Protein AF-A0A932HQA7-F1 (afdb_monomer)

pLDDT: mean 70.27, std 16.36, range [33.59, 87.75]

Radius of gyration: 13.91 Å; Cα contacts (8 Å, |Δi|>4): 171; chains: 1; bounding box: 27×35×40 Å

Nearest PDB structures (foldseek):
  2fyx-assembly1_B  TM=6.499E-01  e=7.008E-02  Deinococcus radiodurans R1 = ATCC 13939 = DSM 20539
  2f5g-assembly1_B  TM=5.367E-01  e=2.403E-02  Saccharolobus solfataricus
  2xqc-assembly1_A  TM=5.170E-01  e=3.292E-02  Deinococcus radiodurans
  2ec2-assembly1_C  TM=5.427E-01  e=3.976E-02  Sulfurisphaera tokodaii
  2xo6-assembly1_D  TM=5.017E-01  e=3.976E-02  Deinococcus radiodurans

Structure (mmCIF, N/CA/C/O backbone):
data_AF-A0A932HQA7-F1
#
_entry.id   AF-A0A932HQA7-F1
#
loop_
_atom_site.group_PDB
_atom_site.id
_atom_site.type_symbol
_atom_site.label_atom_id
_atom_site.label_alt_id
_atom_site.label_comp_id
_atom_site.label_asym_id
_atom_site.label_entity_id
_atom_site.label_seq_id
_atom_site.pdbx_PDB_ins_code
_atom_site.Cartn_x
_atom_site.Cartn_y
_atom_site.Cartn_z
_atom_site.occupancy
_atom_site.B_iso_or_equiv
_atom_site.auth_seq_id
_atom_site.auth_comp_id
_atom_site.auth_asym_id
_atom_site.auth_atom_id
_atom_site.pdbx_PDB_model_num
ATOM 1 N N . MET A 1 1 ? 0.748 -0.160 -14.241 1.00 76.44 1 MET A N 1
ATOM 2 C CA . MET A 1 1 ? -0.007 0.324 -13.070 1.00 76.44 1 MET A CA 1
ATOM 3 C C . MET A 1 1 ? -0.671 -0.844 -12.360 1.00 76.44 1 MET A C 1
ATOM 5 O O . MET A 1 1 ? -1.229 -1.705 -13.035 1.00 76.44 1 MET A O 1
ATOM 9 N N . LYS A 1 2 ? -0.599 -0.888 -11.026 1.00 84.00 2 LYS A N 1
ATOM 10 C CA . LYS A 1 2 ? -1.272 -1.879 -10.171 1.00 84.00 2 LYS A CA 1
ATOM 11 C C . LYS A 1 2 ? -1.909 -1.191 -8.967 1.00 84.00 2 LYS A C 1
ATOM 13 O O . LYS A 1 2 ? -1.353 -0.228 -8.437 1.00 84.00 2 LYS A O 1
ATOM 18 N N . THR A 1 3 ? -3.049 -1.708 -8.519 1.00 85.25 3 THR A N 1
ATOM 19 C CA . THR A 1 3 ? -3.717 -1.250 -7.296 1.00 85.25 3 THR A CA 1
ATOM 20 C C . THR A 1 3 ? -3.541 -2.294 -6.201 1.00 85.25 3 THR A C 1
ATOM 22 O O . THR A 1 3 ? -3.846 -3.467 -6.389 1.00 85.25 3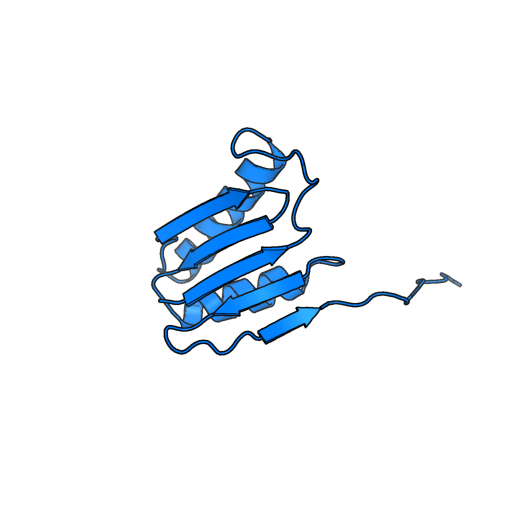 THR A O 1
ATOM 25 N N . ILE A 1 4 ? -3.062 -1.867 -5.039 1.00 84.12 4 ILE A N 1
ATOM 26 C CA . ILE A 1 4 ? -2.805 -2.708 -3.872 1.00 84.12 4 ILE A CA 1
ATOM 27 C C . ILE A 1 4 ? -3.733 -2.2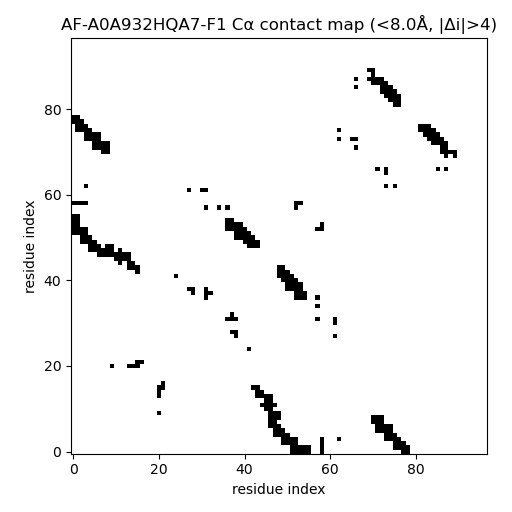47 -2.753 1.00 84.12 4 ILE A C 1
ATOM 29 O O . ILE A 1 4 ? -3.760 -1.072 -2.396 1.00 84.12 4 ILE A O 1
ATOM 33 N N . ARG A 1 5 ? -4.494 -3.166 -2.171 1.00 82.94 5 ARG A N 1
ATOM 34 C CA . ARG A 1 5 ? -5.336 -2.930 -1.000 1.00 82.94 5 ARG A CA 1
ATOM 35 C C . ARG A 1 5 ? -4.765 -3.713 0.170 1.00 82.94 5 ARG A C 1
ATOM 37 O O . ARG A 1 5 ? -4.563 -4.912 0.063 1.00 82.94 5 ARG A O 1
ATOM 44 N N . VAL A 1 6 ? -4.525 -3.047 1.286 1.00 78.88 6 VAL A N 1
ATOM 45 C CA . VAL A 1 6 ? -4.042 -3.649 2.527 1.00 78.88 6 VAL A CA 1
ATOM 46 C C . VAL A 1 6 ? -5.141 -3.488 3.564 1.00 78.88 6 VAL A C 1
ATOM 48 O O . VAL A 1 6 ? -5.350 -2.401 4.106 1.00 78.88 6 VAL A O 1
ATOM 51 N N . ALA A 1 7 ? -5.903 -4.549 3.791 1.00 75.81 7 ALA A N 1
ATOM 52 C CA . ALA A 1 7 ? -6.890 -4.606 4.855 1.00 75.81 7 ALA A CA 1
ATOM 53 C C . ALA A 1 7 ? -6.213 -4.934 6.192 1.00 75.81 7 ALA A C 1
ATOM 55 O O . ALA A 1 7 ? -5.150 -5.554 6.237 1.00 75.81 7 ALA A O 1
ATOM 56 N N . ASN A 1 8 ? -6.823 -4.463 7.283 1.00 69.56 8 ASN A N 1
ATOM 57 C CA . ASN A 1 8 ? -6.284 -4.557 8.644 1.00 69.56 8 ASN A CA 1
ATOM 58 C C . ASN A 1 8 ? -4.907 -3.888 8.836 1.00 69.56 8 ASN A C 1
ATOM 60 O O . ASN A 1 8 ? -4.253 -4.107 9.849 1.00 69.56 8 ASN A O 1
ATOM 64 N N . ALA A 1 9 ? -4.487 -3.017 7.911 1.00 67.25 9 ALA A N 1
ATOM 65 C CA . ALA A 1 9 ? -3.245 -2.249 8.033 1.00 67.25 9 ALA A CA 1
ATOM 66 C C . ALA A 1 9 ? -3.272 -1.280 9.226 1.00 67.25 9 ALA A C 1
ATOM 68 O O . ALA A 1 9 ? -2.242 -0.989 9.830 1.00 67.25 9 ALA A O 1
ATOM 69 N N . PHE A 1 10 ? -4.460 -0.769 9.560 1.00 70.12 10 PHE A N 1
ATOM 70 C CA . PHE A 1 10 ? -4.671 0.154 10.669 1.00 70.12 10 PHE A CA 1
ATOM 71 C C . PHE A 1 10 ? -5.965 -0.158 11.419 1.00 70.12 10 PHE A C 1
ATOM 73 O O . PHE A 1 10 ? -6.862 -0.831 10.908 1.00 70.12 10 PHE A O 1
ATOM 80 N N . LYS A 1 11 ? -6.099 0.400 12.631 1.00 69.81 11 LYS A N 1
ATOM 81 C CA . LYS A 1 11 ? -7.374 0.393 13.363 1.00 69.81 11 LYS A CA 1
ATOM 82 C C . LYS A 1 11 ? -8.479 1.001 12.489 1.00 69.81 11 LYS A C 1
ATOM 84 O O . LYS A 1 11 ? -8.237 1.941 11.738 1.00 69.81 11 LYS A O 1
ATOM 89 N N . LYS A 1 12 ? -9.711 0.501 12.628 1.00 63.59 12 LYS A N 1
ATOM 90 C CA . LYS A 1 12 ? -10.875 0.879 11.797 1.00 63.59 12 LYS A CA 1
ATOM 91 C C . LYS A 1 12 ? -11.170 2.391 11.763 1.00 63.59 12 LYS A C 1
ATOM 93 O O . LYS A 1 12 ? -11.778 2.871 10.814 1.00 63.59 12 LYS A O 1
ATOM 98 N N . ASN A 1 13 ? -10.741 3.129 12.787 1.00 64.94 13 ASN A N 1
ATOM 99 C CA . ASN A 1 13 ? -10.895 4.578 12.934 1.00 64.94 13 ASN A CA 1
ATOM 100 C C . ASN A 1 13 ? -9.670 5.399 12.486 1.00 64.94 13 ASN A C 1
ATOM 102 O O . ASN A 1 13 ? -9.676 6.614 12.663 1.00 64.94 13 ASN A O 1
ATOM 106 N N . ALA A 1 14 ? -8.632 4.766 11.937 1.00 61.88 14 ALA A N 1
ATOM 107 C CA . ALA A 1 14 ? -7.468 5.474 11.431 1.00 61.88 14 ALA A CA 1
ATOM 108 C C . ALA A 1 14 ? -7.816 6.281 10.173 1.00 61.88 14 ALA A C 1
ATOM 110 O O . ALA A 1 14 ? -8.517 5.825 9.269 1.00 61.88 14 ALA A O 1
ATOM 111 N N . THR A 1 15 ? -7.286 7.492 10.118 1.00 69.88 15 THR A N 1
ATOM 112 C CA . THR A 1 15 ? -7.488 8.497 9.081 1.00 69.88 15 THR A CA 1
ATOM 113 C C . THR A 1 15 ? -6.144 8.946 8.511 1.00 69.88 15 THR A C 1
ATOM 115 O O . THR A 1 15 ? -5.089 8.737 9.104 1.00 69.88 15 THR A O 1
ATOM 118 N N . GLY A 1 16 ? -6.164 9.676 7.390 1.00 63.91 16 GLY A N 1
ATOM 119 C CA . GLY A 1 16 ? -4.967 10.312 6.811 1.00 63.91 16 GLY A CA 1
ATOM 120 C C . GLY A 1 16 ? -4.202 11.258 7.756 1.00 63.91 16 GLY A C 1
ATOM 121 O O . GLY A 1 16 ? -3.089 11.686 7.445 1.00 63.91 16 GLY A O 1
ATOM 122 N N . ARG A 1 17 ? -4.793 11.626 8.900 1.00 70.94 17 ARG A N 1
ATOM 123 C CA . ARG A 1 17 ? -4.173 12.496 9.905 1.00 70.94 17 ARG A CA 1
ATOM 124 C C . ARG A 1 17 ? -3.416 11.725 10.983 1.00 70.94 17 ARG A C 1
ATOM 126 O O . ARG A 1 17 ? -2.631 12.352 11.688 1.00 70.94 17 ARG A O 1
ATOM 133 N N . ASP A 1 18 ? -3.601 10.411 11.082 1.00 74.62 18 ASP A N 1
ATOM 134 C CA . ASP A 1 18 ? -2.919 9.602 12.083 1.00 74.62 18 ASP A CA 1
ATOM 135 C C . ASP A 1 18 ? -1.398 9.584 11.846 1.00 74.62 18 ASP A C 1
ATOM 137 O O . ASP A 1 18 ? -0.946 9.388 10.712 1.00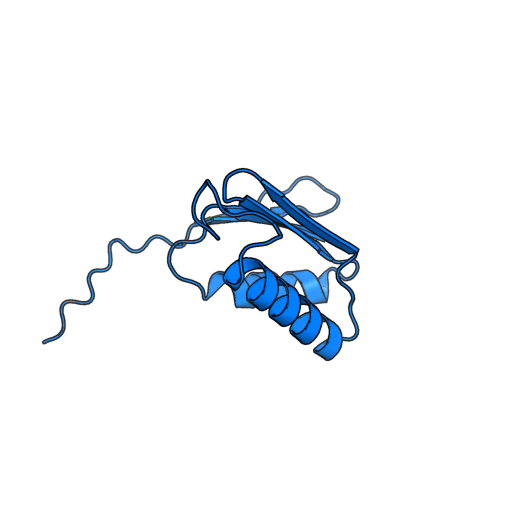 74.62 18 ASP A O 1
ATOM 141 N N . PRO A 1 19 ? -0.573 9.762 12.894 1.00 73.50 19 PRO A N 1
ATOM 142 C CA . PRO A 1 19 ? 0.883 9.785 12.754 1.00 73.50 19 PRO A CA 1
ATOM 143 C C . PRO A 1 19 ? 1.434 8.511 12.105 1.00 73.50 19 PRO A C 1
ATOM 145 O O . PRO A 1 19 ? 2.284 8.584 11.222 1.00 73.50 19 PRO A O 1
ATOM 148 N N . LEU A 1 20 ? 0.891 7.349 12.482 1.00 74.81 20 LEU A N 1
ATOM 149 C CA . LEU A 1 20 ? 1.281 6.050 11.925 1.00 74.81 20 LEU A CA 1
ATOM 150 C C . LEU A 1 20 ? 0.955 5.942 10.433 1.00 74.81 20 LEU A C 1
ATOM 152 O O . LEU A 1 20 ? 1.761 5.431 9.660 1.00 74.81 20 LEU A O 1
ATOM 156 N N . VAL A 1 21 ? -0.190 6.484 10.015 1.00 75.75 21 VAL A N 1
ATOM 157 C CA . VAL A 1 21 ? -0.596 6.538 8.607 1.00 75.75 21 VAL A CA 1
ATOM 158 C C . VAL A 1 21 ? 0.366 7.399 7.791 1.00 75.75 21 VAL A C 1
ATOM 160 O O . VAL A 1 21 ? 0.748 7.020 6.685 1.00 75.75 21 VAL A O 1
ATOM 163 N N . ARG A 1 22 ? 0.792 8.545 8.334 1.00 79.44 22 ARG A N 1
ATOM 164 C CA . ARG A 1 22 ? 1.757 9.431 7.666 1.00 79.44 22 ARG A CA 1
ATOM 165 C C . ARG A 1 22 ? 3.127 8.779 7.519 1.00 79.44 22 ARG A C 1
ATOM 167 O O . ARG A 1 22 ? 3.718 8.872 6.448 1.00 79.44 22 ARG A O 1
ATOM 174 N N . VAL A 1 23 ? 3.610 8.117 8.572 1.00 80.19 23 VAL A N 1
ATOM 175 C CA . VAL A 1 23 ? 4.883 7.379 8.544 1.00 80.19 23 VAL A CA 1
ATOM 176 C C . VAL A 1 23 ? 4.822 6.253 7.515 1.00 80.19 23 VAL A C 1
ATOM 178 O O . VAL A 1 23 ? 5.728 6.129 6.699 1.00 80.19 23 VAL A O 1
ATOM 181 N N . PHE A 1 24 ? 3.728 5.493 7.490 1.00 81.12 24 PHE A N 1
ATOM 182 C CA . PHE A 1 24 ? 3.518 4.437 6.506 1.00 81.12 24 PHE A CA 1
ATOM 183 C C . PHE A 1 24 ? 3.505 4.974 5.069 1.00 81.12 24 PHE A C 1
ATOM 185 O O . PHE A 1 24 ? 4.233 4.466 4.222 1.00 81.12 24 PHE A O 1
ATOM 192 N N . LYS A 1 25 ? 2.744 6.047 4.800 1.00 83.25 25 LYS A N 1
ATOM 193 C CA . LYS A 1 25 ? 2.715 6.702 3.482 1.00 83.25 25 LYS A CA 1
ATOM 194 C C . LYS A 1 25 ? 4.113 7.142 3.040 1.00 83.25 25 LYS A C 1
ATOM 196 O O . LYS A 1 25 ? 4.508 6.840 1.919 1.00 83.25 25 LYS A O 1
ATOM 201 N N . LYS A 1 26 ? 4.869 7.795 3.930 1.00 83.44 26 LYS A N 1
ATOM 202 C CA . LYS A 1 26 ? 6.239 8.248 3.651 1.00 83.44 26 LYS A CA 1
ATOM 203 C C . LYS A 1 26 ? 7.178 7.075 3.360 1.00 83.44 26 LYS A C 1
ATOM 205 O O . LYS A 1 26 ? 7.952 7.150 2.417 1.00 83.44 26 LYS A O 1
ATOM 210 N N . GLY A 1 27 ? 7.070 5.981 4.116 1.00 84.44 27 GLY A N 1
ATOM 211 C CA . GLY A 1 27 ? 7.858 4.769 3.876 1.00 84.44 27 GLY A CA 1
ATOM 212 C C . GLY A 1 27 ? 7.590 4.147 2.503 1.00 84.44 27 GLY A C 1
ATOM 213 O O . GLY A 1 27 ? 8.526 3.735 1.824 1.00 84.44 27 GLY A O 1
ATOM 214 N N . ILE A 1 28 ? 6.329 4.142 2.053 1.00 84.00 28 ILE A N 1
ATOM 215 C CA . ILE A 1 28 ? 5.976 3.692 0.698 1.00 84.00 28 ILE A CA 1
ATOM 216 C C . ILE A 1 28 ? 6.542 4.632 -0.368 1.00 84.00 28 ILE A C 1
ATOM 218 O O . ILE A 1 28 ? 7.120 4.162 -1.344 1.00 84.00 28 ILE A O 1
ATOM 222 N N . GLU A 1 29 ? 6.414 5.946 -0.189 1.00 86.06 29 GLU A N 1
ATOM 223 C CA . GLU A 1 29 ? 6.983 6.932 -1.118 1.00 86.06 29 GLU A CA 1
ATOM 224 C C . GLU A 1 29 ? 8.511 6.796 -1.233 1.00 86.06 29 GLU A C 1
ATOM 226 O O . GLU A 1 29 ? 9.045 6.828 -2.340 1.00 86.06 29 GLU A O 1
ATOM 231 N N . GLU A 1 30 ? 9.211 6.576 -0.117 1.00 86.44 30 GLU A N 1
ATOM 232 C CA . GLU A 1 30 ? 10.660 6.348 -0.094 1.00 86.44 30 GLU A CA 1
ATOM 233 C C . GLU A 1 30 ? 11.049 5.033 -0.784 1.00 86.44 30 GLU A C 1
ATOM 235 O O . GLU A 1 30 ? 11.970 5.022 -1.601 1.00 86.44 30 GLU A O 1
ATOM 240 N N . MET A 1 31 ? 10.327 3.935 -0.531 1.00 82.06 31 MET A N 1
ATOM 241 C CA . MET A 1 31 ? 10.552 2.663 -1.230 1.00 82.06 31 MET A CA 1
ATOM 242 C C . MET A 1 31 ? 10.353 2.789 -2.742 1.00 82.06 31 MET A C 1
ATOM 244 O O . MET A 1 31 ? 11.163 2.275 -3.514 1.00 82.06 31 MET A O 1
ATOM 248 N N . LEU A 1 32 ? 9.299 3.484 -3.174 1.00 84.31 32 LEU A N 1
ATOM 249 C CA . LEU A 1 32 ? 9.025 3.707 -4.593 1.00 84.31 32 LEU A CA 1
ATOM 250 C C . LEU A 1 32 ? 10.095 4.597 -5.235 1.00 84.31 32 LEU A C 1
ATOM 252 O O . LEU A 1 32 ? 10.539 4.296 -6.341 1.00 84.31 32 LEU A O 1
ATOM 256 N N . ALA A 1 33 ? 10.592 5.609 -4.518 1.00 83.69 33 ALA A N 1
ATOM 257 C CA . ALA A 1 33 ? 11.693 6.444 -4.989 1.00 83.69 33 ALA A CA 1
ATOM 258 C C . ALA A 1 33 ? 12.987 5.642 -5.228 1.00 83.69 33 ALA A C 1
ATOM 260 O O . ALA A 1 33 ? 13.670 5.885 -6.222 1.00 8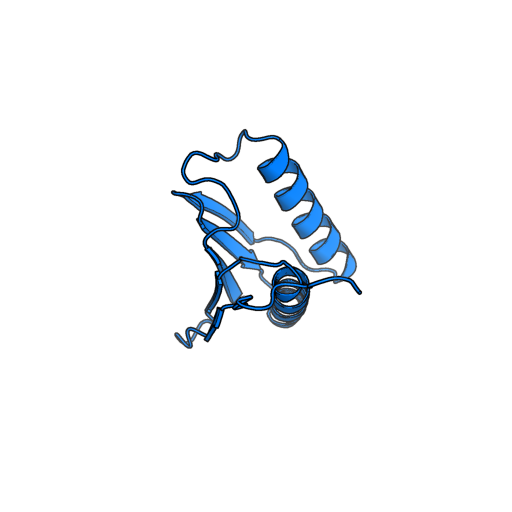3.69 33 ALA A O 1
ATOM 261 N N . VAL A 1 34 ? 13.301 4.649 -4.382 1.00 83.94 34 VAL A N 1
ATOM 262 C CA . VAL A 1 34 ? 14.468 3.757 -4.571 1.00 83.94 34 VAL A CA 1
ATOM 263 C C . VAL A 1 34 ? 14.382 2.977 -5.884 1.00 83.94 34 VAL A C 1
ATOM 265 O O . VAL A 1 34 ? 15.398 2.743 -6.536 1.00 83.94 34 VAL A O 1
ATOM 268 N N . VAL A 1 35 ? 13.175 2.596 -6.302 1.00 80.25 35 VAL A N 1
ATOM 269 C CA . VAL A 1 35 ? 12.941 1.871 -7.560 1.00 80.25 35 VAL A CA 1
ATOM 270 C C . VAL A 1 35 ? 12.545 2.794 -8.716 1.00 80.25 35 VAL A C 1
ATOM 272 O O . VAL A 1 35 ? 12.043 2.317 -9.725 1.00 80.25 35 VAL A O 1
ATOM 275 N N . SER A 1 36 ? 12.790 4.107 -8.597 1.00 84.94 36 SER A N 1
ATOM 276 C CA . SER A 1 36 ? 12.444 5.122 -9.612 1.00 84.94 36 SER A CA 1
ATOM 277 C C . SER A 1 36 ? 10.964 5.126 -10.023 1.00 84.94 36 SER A C 1
ATOM 279 O O . SER A 1 36 ? 10.612 5.547 -11.124 1.00 84.94 36 SER A O 1
ATOM 281 N N . SER A 1 37 ? 10.089 4.690 -9.120 1.00 85.75 37 SER A N 1
ATOM 282 C CA . SER A 1 37 ? 8.643 4.655 -9.300 1.00 85.75 37 SER A CA 1
ATOM 283 C C . SER A 1 37 ? 7.956 5.718 -8.444 1.00 85.75 37 SER A C 1
ATOM 285 O O . SER A 1 37 ? 8.573 6.373 -7.598 1.00 85.75 37 SER A O 1
ATOM 287 N N . LYS A 1 38 ? 6.658 5.916 -8.673 1.00 84.75 38 LYS A N 1
ATOM 288 C CA . LYS A 1 38 ? 5.837 6.884 -7.948 1.00 84.75 38 LYS A CA 1
ATOM 289 C C . LYS A 1 38 ? 4.543 6.249 -7.468 1.00 84.75 38 LYS A C 1
ATOM 291 O O . LYS A 1 38 ? 3.989 5.345 -8.093 1.00 84.75 38 LYS A O 1
ATOM 296 N N . LEU A 1 39 ? 4.085 6.754 -6.328 1.00 85.00 39 LEU A N 1
ATOM 297 C CA . LEU A 1 39 ? 2.759 6.475 -5.809 1.00 85.00 39 LEU A CA 1
ATOM 298 C C . LEU A 1 39 ? 1.775 7.401 -6.521 1.00 85.00 39 LEU A C 1
ATOM 300 O O . LEU A 1 39 ? 1.862 8.618 -6.360 1.00 85.00 39 LEU A O 1
ATOM 304 N N . ASP A 1 40 ? 0.860 6.827 -7.288 1.00 87.06 40 ASP A N 1
ATOM 305 C CA . ASP A 1 40 ? -0.196 7.571 -7.974 1.00 87.06 40 ASP A CA 1
ATOM 306 C C . ASP A 1 40 ? -1.271 8.019 -6.973 1.00 87.06 40 ASP A C 1
ATOM 308 O O . ASP A 1 40 ? -1.630 9.193 -6.884 1.00 87.06 40 ASP A O 1
ATOM 312 N N . SER A 1 41 ? -1.739 7.090 -6.134 1.00 87.75 41 SER A N 1
ATOM 313 C CA . SER A 1 41 ? -2.768 7.391 -5.141 1.00 87.75 41 SER A CA 1
ATOM 314 C C . SER A 1 41 ? -2.605 6.612 -3.839 1.00 87.75 41 SER A C 1
ATOM 316 O O . SER A 1 41 ? -2.099 5.491 -3.797 1.00 87.75 41 SER A O 1
ATOM 318 N N . PHE A 1 42 ? -3.049 7.248 -2.751 1.00 86.69 42 PHE A N 1
ATOM 319 C CA . PHE A 1 42 ? -3.068 6.711 -1.391 1.00 86.69 42 PHE A CA 1
ATOM 320 C C . PHE A 1 42 ? -4.403 7.064 -0.732 1.00 86.69 42 PHE A C 1
ATOM 322 O O . PHE A 1 42 ? -4.693 8.240 -0.502 1.00 86.69 42 PHE A O 1
ATOM 329 N N . LYS A 1 43 ? -5.211 6.058 -0.396 1.00 85.56 43 LYS A N 1
ATOM 330 C CA . LYS A 1 43 ? -6.500 6.225 0.287 1.00 85.56 43 LYS A CA 1
ATOM 331 C C . LYS A 1 43 ? -6.563 5.329 1.515 1.00 85.56 43 LYS A C 1
ATOM 333 O O . LYS A 1 43 ? -6.098 4.196 1.471 1.00 85.56 43 LYS A O 1
ATOM 338 N N . ILE A 1 44 ? -7.182 5.811 2.590 1.00 80.12 44 ILE A N 1
ATOM 339 C CA . ILE A 1 44 ? -7.518 4.989 3.756 1.00 80.12 44 ILE A CA 1
ATOM 340 C C . ILE A 1 44 ? -9.000 5.111 4.043 1.00 80.12 44 ILE A C 1
ATOM 342 O O . ILE A 1 44 ? -9.525 6.220 4.131 1.00 80.12 44 ILE A O 1
ATOM 346 N N . GLU A 1 45 ? -9.656 3.970 4.204 1.00 80.00 45 GLU A N 1
ATOM 347 C CA . GLU A 1 45 ? -11.074 3.898 4.518 1.00 80.00 45 GLU A CA 1
ATOM 348 C C . GLU A 1 45 ? -11.347 2.664 5.381 1.00 80.00 45 GLU A C 1
ATOM 350 O O . GLU A 1 45 ? -11.010 1.544 5.003 1.00 80.00 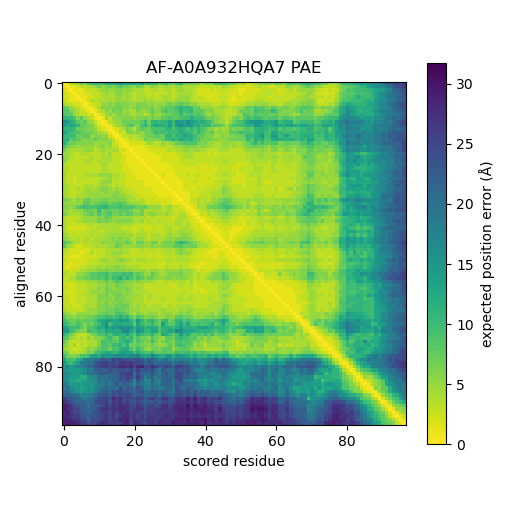45 GLU A O 1
ATOM 355 N N . GLY A 1 46 ? -11.915 2.862 6.574 1.00 73.38 46 GLY A N 1
ATOM 356 C CA . GLY A 1 46 ? -12.329 1.760 7.450 1.00 73.38 46 GLY A CA 1
ATOM 357 C C . GLY A 1 46 ? -11.208 0.801 7.879 1.00 73.38 46 GLY A C 1
ATOM 358 O O . GLY A 1 46 ? -11.480 -0.378 8.084 1.00 73.38 46 GLY A O 1
ATOM 359 N N . GLY A 1 47 ? -9.961 1.275 8.002 1.00 72.69 47 GLY A N 1
ATOM 360 C CA . GLY A 1 47 ? -8.791 0.437 8.319 1.00 72.69 47 GLY A CA 1
ATOM 361 C C . GLY A 1 47 ? -8.174 -0.285 7.112 1.00 72.69 47 GLY A C 1
ATOM 362 O O . GLY A 1 47 ? -7.214 -1.038 7.274 1.00 72.69 47 GLY A O 1
ATOM 363 N N . VAL A 1 48 ? -8.694 -0.040 5.905 1.00 79.19 48 VAL A N 1
ATOM 364 C CA . VAL A 1 48 ? -8.135 -0.531 4.642 1.00 79.19 48 VAL A CA 1
ATOM 365 C C . VAL A 1 48 ? -7.351 0.586 3.968 1.00 79.19 48 VAL A C 1
ATOM 367 O O . VAL A 1 48 ? -7.877 1.678 3.754 1.00 79.19 4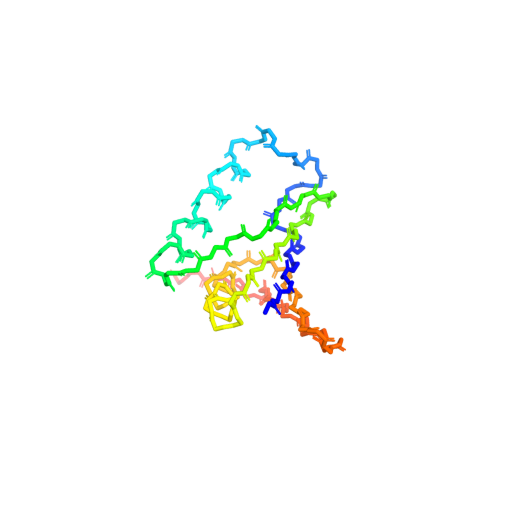8 VAL A O 1
ATOM 370 N N . VAL A 1 49 ? -6.107 0.304 3.594 1.00 83.00 49 VAL A N 1
ATOM 371 C CA . VAL A 1 49 ? -5.276 1.196 2.778 1.00 83.00 49 VAL A CA 1
ATOM 372 C C . VAL A 1 49 ? -5.394 0.763 1.329 1.00 83.00 49 VAL A C 1
ATOM 374 O O . VAL A 1 49 ? -5.277 -0.415 1.033 1.00 83.00 49 VAL A O 1
ATOM 377 N N . THR A 1 50 ? -5.628 1.692 0.414 1.00 86.12 50 THR A N 1
ATOM 378 C CA . THR A 1 50 ? -5.595 1.451 -1.030 1.00 86.12 50 THR A CA 1
ATOM 379 C C . THR A 1 50 ? -4.506 2.320 -1.640 1.00 86.12 50 THR A C 1
ATOM 381 O O . THR A 1 50 ? -4.471 3.528 -1.412 1.00 86.12 50 THR A O 1
ATOM 384 N N . LEU A 1 51 ? -3.610 1.686 -2.382 1.00 86.62 51 LEU A N 1
ATOM 385 C CA . LEU A 1 51 ? -2.420 2.255 -2.997 1.00 86.62 51 LEU A CA 1
ATOM 386 C C . LEU A 1 51 ? -2.505 1.999 -4.495 1.00 86.62 51 LEU A C 1
ATOM 388 O O . LEU A 1 51 ? -2.833 0.884 -4.896 1.00 86.62 51 LEU A O 1
ATOM 392 N N . THR A 1 52 ? -2.155 2.978 -5.312 1.00 87.19 52 THR A N 1
ATOM 393 C CA . THR A 1 52 ? -1.969 2.765 -6.751 1.00 87.19 52 THR A CA 1
ATOM 394 C C . THR A 1 52 ? -0.546 3.130 -7.108 1.00 87.19 52 THR A C 1
ATOM 396 O O . THR A 1 52 ? -0.064 4.198 -6.734 1.00 87.19 52 THR A O 1
ATOM 399 N N . VAL A 1 53 ? 0.135 2.223 -7.797 1.00 86.50 53 VAL A N 1
ATOM 400 C CA . VAL A 1 53 ? 1.529 2.380 -8.209 1.00 86.50 53 VAL A CA 1
ATOM 401 C C . VAL A 1 53 ? 1.583 2.272 -9.726 1.00 86.50 53 VAL A C 1
ATOM 403 O O . VAL A 1 53 ? 1.038 1.326 -10.304 1.00 86.50 53 VAL A O 1
ATOM 406 N N . ASP A 1 54 ? 2.227 3.239 -10.376 1.00 84.00 54 ASP A N 1
ATOM 407 C CA . ASP A 1 54 ? 2.282 3.317 -11.842 1.00 84.00 54 ASP A CA 1
ATOM 408 C C . ASP A 1 54 ? 3.083 2.170 -12.463 1.00 84.00 54 ASP A C 1
ATOM 410 O O . ASP A 1 54 ? 2.704 1.623 -13.504 1.00 84.00 54 ASP A O 1
ATOM 414 N N . ASP A 1 55 ? 4.140 1.740 -11.782 1.00 83.75 55 ASP A N 1
ATOM 415 C CA . ASP A 1 55 ? 5.019 0.661 -12.218 1.00 83.75 55 ASP A CA 1
ATOM 416 C C . ASP A 1 55 ? 4.594 -0.686 -11.605 1.00 83.75 55 ASP A C 1
ATOM 418 O O . ASP A 1 55 ? 4.468 -0.833 -10.387 1.00 83.75 55 ASP A O 1
ATOM 422 N N . GLY A 1 56 ? 4.359 -1.679 -12.468 1.00 80.81 56 GLY A N 1
ATOM 423 C CA . GLY A 1 56 ? 3.938 -3.016 -12.058 1.00 80.81 56 GLY A CA 1
ATOM 424 C C . GLY A 1 56 ? 5.010 -3.805 -11.303 1.00 80.81 56 GLY A C 1
ATOM 425 O O . GLY A 1 56 ? 4.649 -4.568 -10.407 1.00 80.81 56 GLY A O 1
ATOM 426 N N . ASP A 1 57 ? 6.291 -3.586 -11.603 1.00 83.56 57 ASP A N 1
ATOM 427 C CA . ASP A 1 57 ? 7.403 -4.259 -10.922 1.00 83.56 57 ASP A CA 1
ATOM 428 C C . ASP A 1 57 ? 7.659 -3.630 -9.547 1.00 83.56 57 ASP A C 1
ATOM 430 O O . ASP A 1 57 ? 7.895 -4.325 -8.553 1.00 83.56 57 ASP A O 1
ATOM 434 N N . ALA A 1 58 ? 7.556 -2.301 -9.457 1.00 83.75 58 ALA A N 1
ATOM 435 C CA . ALA A 1 58 ? 7.636 -1.587 -8.183 1.00 83.75 58 ALA A CA 1
ATOM 436 C C . ALA A 1 58 ? 6.496 -1.991 -7.237 1.00 83.75 58 ALA A C 1
ATOM 438 O O . ALA A 1 58 ? 6.714 -2.180 -6.039 1.00 83.75 58 ALA A O 1
ATOM 439 N N . ALA A 1 59 ? 5.291 -2.169 -7.781 1.00 82.56 59 ALA A N 1
ATOM 440 C CA . ALA A 1 59 ? 4.142 -2.665 -7.041 1.00 82.56 59 ALA A CA 1
ATOM 441 C C . ALA A 1 59 ? 4.366 -4.081 -6.490 1.00 82.56 59 ALA A C 1
ATOM 443 O O . ALA A 1 59 ? 4.051 -4.319 -5.329 1.00 82.56 59 ALA A O 1
ATOM 444 N N . ASP A 1 60 ? 4.956 -5.001 -7.258 1.00 82.25 60 ASP A N 1
ATOM 445 C CA . ASP A 1 60 ? 5.232 -6.361 -6.767 1.00 82.25 60 ASP A CA 1
ATOM 446 C C . ASP A 1 60 ? 6.273 -6.369 -5.645 1.00 82.25 60 ASP A C 1
ATOM 448 O O . ASP A 1 60 ? 6.110 -7.064 -4.640 1.00 82.25 60 ASP A O 1
ATOM 452 N N . ARG A 1 61 ? 7.313 -5.534 -5.758 1.00 80.88 61 ARG A N 1
ATOM 453 C CA . ARG A 1 61 ? 8.289 -5.341 -4.674 1.00 80.88 61 ARG A CA 1
ATOM 454 C C . ARG A 1 61 ? 7.637 -4.764 -3.422 1.00 80.88 61 ARG A C 1
ATOM 456 O O . ARG A 1 61 ? 7.945 -5.201 -2.314 1.00 80.88 61 ARG A O 1
ATOM 463 N N . LEU A 1 62 ? 6.720 -3.814 -3.594 1.00 80.12 62 LEU A N 1
ATOM 464 C CA . LEU A 1 62 ? 5.957 -3.235 -2.496 1.00 80.12 62 LEU A CA 1
ATOM 465 C C . LEU A 1 62 ? 5.058 -4.287 -1.833 1.00 80.12 62 LEU A C 1
ATOM 467 O O . LEU A 1 62 ? 5.023 -4.370 -0.611 1.00 80.12 62 LEU A O 1
ATOM 471 N N . VAL A 1 63 ? 4.385 -5.132 -2.613 1.00 79.69 63 VAL A N 1
ATOM 472 C CA . VAL A 1 63 ? 3.568 -6.243 -2.100 1.00 79.69 63 VAL A CA 1
ATOM 473 C C . VAL A 1 63 ? 4.419 -7.234 -1.315 1.00 79.69 63 VAL A C 1
ATOM 475 O O . VAL A 1 63 ? 4.012 -7.635 -0.229 1.00 79.69 63 VAL A O 1
ATOM 478 N N . ALA A 1 64 ? 5.609 -7.587 -1.804 1.00 79.19 64 ALA A N 1
ATOM 479 C CA . ALA A 1 64 ? 6.532 -8.454 -1.076 1.00 79.19 64 ALA A CA 1
ATOM 480 C C . ALA A 1 64 ? 6.976 -7.828 0.260 1.00 79.19 64 ALA A C 1
ATOM 482 O O . ALA A 1 64 ? 6.993 -8.506 1.286 1.00 79.19 64 ALA A O 1
ATOM 483 N N . ALA A 1 65 ? 7.272 -6.523 0.271 1.00 76.00 65 ALA A N 1
ATOM 484 C CA . ALA A 1 65 ? 7.633 -5.793 1.487 1.00 76.00 65 ALA A CA 1
ATOM 485 C C . ALA A 1 65 ? 6.471 -5.720 2.495 1.00 76.00 65 ALA A C 1
ATOM 487 O O . ALA A 1 65 ? 6.666 -5.933 3.691 1.00 76.00 65 ALA A O 1
ATOM 488 N N . LEU A 1 66 ? 5.254 -5.459 2.013 1.00 74.62 66 LEU A N 1
ATOM 489 C CA . LEU A 1 66 ? 4.036 -5.437 2.824 1.00 74.62 66 LEU A CA 1
ATOM 490 C C . LEU A 1 66 ? 3.675 -6.834 3.338 1.00 74.62 66 LEU A C 1
ATOM 492 O O . LEU A 1 66 ? 3.213 -6.967 4.466 1.00 74.62 66 LEU A O 1
ATOM 496 N N . GLY A 1 67 ? 3.921 -7.877 2.544 1.00 67.12 67 GLY A N 1
ATOM 497 C CA . GLY A 1 67 ? 3.658 -9.261 2.924 1.00 67.12 67 GLY A CA 1
ATOM 498 C C . GLY A 1 67 ? 4.553 -9.774 4.053 1.00 67.12 67 GLY A C 1
ATOM 499 O O . GLY A 1 67 ? 4.203 -10.721 4.746 1.00 67.12 67 GLY A O 1
ATOM 500 N N . GLY A 1 68 ? 5.678 -9.110 4.322 1.00 66.31 68 GLY A N 1
ATOM 501 C CA . GLY A 1 68 ? 6.458 -9.366 5.533 1.00 66.31 68 GLY A CA 1
ATOM 502 C C . GLY A 1 68 ? 5.766 -8.914 6.828 1.00 66.31 68 GLY A C 1
ATOM 503 O O . GLY A 1 68 ? 6.206 -9.289 7.915 1.00 66.31 68 GLY A O 1
ATOM 504 N N . MET A 1 69 ? 4.701 -8.105 6.750 1.00 65.88 69 MET A N 1
ATOM 505 C CA . MET A 1 69 ? 3.993 -7.595 7.924 1.00 65.88 69 MET A CA 1
ATOM 506 C C . MET A 1 69 ? 3.012 -8.639 8.462 1.00 65.88 69 MET A C 1
ATOM 508 O O . MET A 1 69 ? 2.171 -9.179 7.747 1.00 65.88 69 MET A O 1
ATOM 512 N N . ARG A 1 70 ? 3.095 -8.917 9.764 1.00 60.50 70 ARG A N 1
ATOM 513 C CA . ARG A 1 70 ? 2.173 -9.841 10.436 1.00 60.50 70 ARG A CA 1
ATOM 514 C C . ARG A 1 70 ? 0.768 -9.231 10.522 1.00 60.50 70 ARG A C 1
ATOM 516 O O . ARG A 1 70 ? 0.631 -8.084 10.938 1.00 60.50 70 ARG A O 1
ATOM 523 N N . GLY A 1 71 ? -0.262 -10.018 10.195 1.00 61.34 71 GLY A N 1
ATOM 524 C CA . GLY A 1 71 ? -1.669 -9.672 10.450 1.00 61.34 71 GLY A CA 1
ATOM 525 C C . GLY A 1 71 ? -2.332 -8.729 9.440 1.00 61.34 71 GLY A C 1
ATOM 526 O O . GLY A 1 71 ? -3.395 -8.190 9.742 1.00 61.34 71 GLY A O 1
ATOM 527 N N . VAL A 1 72 ? -1.738 -8.528 8.260 1.00 64.31 72 VAL A N 1
ATOM 528 C CA . VAL A 1 72 ? -2.349 -7.749 7.172 1.00 64.31 72 VAL A CA 1
ATOM 529 C C . VAL A 1 72 ? -2.886 -8.668 6.073 1.00 64.31 72 VAL A C 1
ATOM 531 O O . VAL A 1 72 ? -2.245 -9.650 5.698 1.00 64.31 72 VAL A O 1
ATOM 534 N N . ASP A 1 73 ? -4.065 -8.342 5.546 1.00 69.25 73 ASP A N 1
ATOM 535 C CA . ASP A 1 73 ? -4.625 -8.988 4.356 1.00 69.25 73 ASP A CA 1
ATOM 536 C C . ASP A 1 73 ? -4.296 -8.102 3.149 1.00 69.25 73 ASP A C 1
ATOM 538 O O . ASP A 1 73 ? -4.797 -6.980 3.043 1.00 69.25 73 ASP A O 1
ATOM 542 N N . ILE A 1 74 ? -3.460 -8.584 2.230 1.00 69.44 74 ILE A N 1
ATOM 543 C CA . ILE A 1 74 ? -3.076 -7.823 1.035 1.00 69.44 74 ILE A CA 1
ATOM 544 C C . ILE A 1 74 ? -3.843 -8.373 -0.160 1.00 69.44 74 ILE A C 1
ATOM 546 O O . ILE A 1 74 ? -3.824 -9.570 -0.426 1.00 69.44 74 ILE A O 1
ATOM 550 N N . GLN A 1 75 ? -4.515 -7.488 -0.884 1.00 69.31 75 GLN A N 1
ATOM 551 C CA . GLN A 1 75 ? -5.170 -7.765 -2.152 1.00 69.31 75 GLN A CA 1
ATOM 552 C C . GLN A 1 75 ? -4.499 -6.932 -3.232 1.00 69.31 75 GLN A C 1
ATOM 554 O O . GLN A 1 75 ? -4.471 -5.707 -3.149 1.00 69.31 75 GLN A O 1
ATOM 559 N N . VAL A 1 76 ? -3.975 -7.584 -4.259 1.00 69.69 76 VAL A N 1
ATOM 560 C CA . VAL A 1 76 ? -3.384 -6.910 -5.421 1.00 69.69 76 VAL A CA 1
ATOM 561 C C . VAL A 1 76 ? -4.331 -7.086 -6.592 1.00 69.69 76 VAL A C 1
ATOM 563 O O . VAL A 1 76 ? -4.841 -8.184 -6.789 1.00 69.69 76 VAL A O 1
ATOM 566 N N . ALA A 1 77 ? -4.579 -6.014 -7.337 1.00 66.81 77 ALA A N 1
ATOM 567 C CA . ALA A 1 77 ? -5.347 -6.028 -8.570 1.00 66.81 77 ALA A CA 1
ATOM 568 C C . ALA A 1 77 ? -4.505 -5.416 -9.698 1.00 66.81 77 ALA A C 1
ATOM 570 O O . ALA A 1 77 ? -4.061 -4.264 -9.613 1.00 66.81 77 ALA A O 1
ATOM 571 N N . ASN A 1 78 ? -4.314 -6.189 -10.767 1.00 61.66 78 ASN A N 1
ATOM 572 C CA . ASN A 1 78 ? -3.801 -5.688 -12.040 1.00 61.66 78 ASN A CA 1
ATOM 573 C C . ASN A 1 78 ? -4.982 -5.203 -12.897 1.00 61.66 78 ASN A C 1
ATOM 575 O O . ASN A 1 78 ? -6.140 -5.444 -12.561 1.00 61.66 78 ASN A O 1
ATOM 579 N N . SER A 1 79 ? -4.718 -4.532 -14.023 1.00 44.28 79 SER A N 1
ATOM 580 C CA . SER A 1 79 ? -5.754 -4.069 -14.970 1.00 44.28 79 SER A CA 1
ATOM 581 C C . SER A 1 79 ? -6.682 -5.183 -15.501 1.00 44.28 79 SER A C 1
ATOM 583 O O . SER A 1 79 ? -7.693 -4.899 -16.136 1.00 44.28 79 SER A O 1
ATOM 585 N N . THR A 1 80 ? -6.369 -6.442 -15.205 1.00 44.59 80 THR A N 1
ATOM 586 C CA . THR A 1 80 ? -7.232 -7.620 -15.301 1.00 44.59 80 THR A CA 1
ATOM 587 C C . THR A 1 80 ? -7.488 -8.095 -13.866 1.00 44.59 80 THR A C 1
ATOM 589 O O . THR A 1 80 ? -6.531 -8.328 -13.133 1.00 44.59 80 THR A O 1
ATOM 592 N N . PHE A 1 81 ? -8.753 -8.166 -13.433 1.00 36.25 81 PHE A N 1
ATOM 593 C CA . PHE A 1 81 ? -9.172 -8.497 -12.060 1.00 36.25 81 PHE A CA 1
ATOM 594 C C . PHE A 1 81 ? -8.720 -9.908 -11.617 1.00 36.25 81 PHE A C 1
ATOM 596 O O . PHE A 1 81 ? -9.521 -10.833 -11.539 1.00 36.25 81 PHE A O 1
ATOM 603 N N . GLU A 1 82 ? -7.448 -10.082 -11.276 1.00 39.25 82 GLU A N 1
ATOM 604 C CA . GLU A 1 82 ? -6.957 -11.224 -10.507 1.00 39.25 82 GLU A CA 1
ATOM 605 C C . GLU A 1 82 ? -6.731 -10.745 -9.078 1.00 39.25 82 GLU A C 1
ATOM 607 O O . GLU A 1 82 ? -5.784 -10.021 -8.790 1.00 39.25 82 GLU A O 1
ATOM 612 N N . THR A 1 83 ? -7.668 -11.078 -8.188 1.00 39.03 83 THR A N 1
ATOM 613 C CA . THR A 1 83 ? -7.565 -10.743 -6.765 1.00 39.03 83 THR A CA 1
ATOM 614 C C . THR A 1 83 ? -6.716 -11.810 -6.089 1.00 39.03 83 THR A C 1
ATOM 616 O O . THR A 1 83 ? -7.211 -12.895 -5.790 1.00 39.03 83 THR A O 1
ATOM 619 N N . PHE A 1 84 ? -5.448 -11.514 -5.821 1.00 43.03 84 PHE A N 1
ATOM 620 C CA . PHE A 1 84 ? -4.630 -12.376 -4.968 1.00 43.03 84 PHE A CA 1
ATOM 621 C C . PHE A 1 84 ? -4.842 -11.950 -3.522 1.00 43.03 84 PHE A C 1
ATOM 623 O O . PHE A 1 84 ? -4.301 -10.935 -3.090 1.00 43.03 84 PHE A O 1
ATOM 630 N N . LEU A 1 85 ? -5.680 -12.687 -2.789 1.00 40.44 85 LEU A N 1
ATOM 631 C CA . LEU A 1 85 ? -5.834 -12.495 -1.351 1.00 40.44 85 LEU A CA 1
ATOM 632 C C . LEU A 1 85 ? -4.668 -13.193 -0.649 1.00 40.44 85 LEU A C 1
ATOM 634 O O . LEU A 1 85 ? -4.686 -14.405 -0.444 1.00 40.44 85 LEU A O 1
ATOM 638 N N . VAL A 1 86 ? -3.639 -12.428 -0.302 1.00 43.38 86 VAL A N 1
ATOM 639 C CA . VAL A 1 86 ? -2.530 -12.924 0.508 1.00 43.38 86 VAL A CA 1
ATOM 640 C C . VAL A 1 86 ? -2.897 -12.693 1.967 1.00 43.38 86 VAL A C 1
ATOM 642 O O . VAL A 1 86 ? -2.799 -11.578 2.482 1.00 43.38 86 VAL A O 1
ATOM 645 N N . ARG A 1 87 ? -3.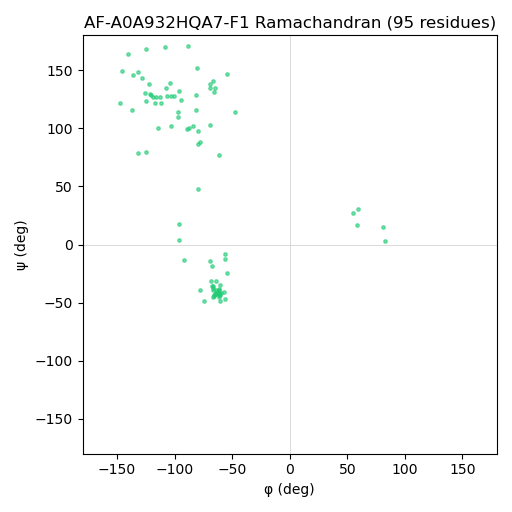377 -13.754 2.621 1.00 41.22 87 ARG A N 1
ATOM 646 C CA . ARG A 1 87 ? -3.662 -13.764 4.056 1.00 41.22 87 ARG A CA 1
ATOM 647 C C . ARG A 1 87 ? -2.480 -14.382 4.792 1.00 41.22 87 ARG A C 1
ATOM 649 O O . ARG A 1 87 ? -2.254 -15.588 4.714 1.00 41.22 87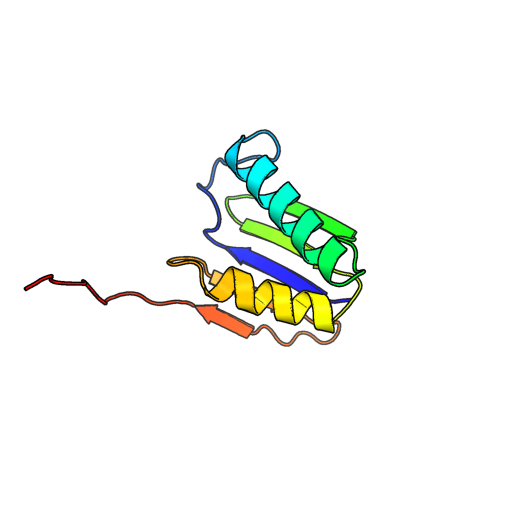 ARG A O 1
ATOM 656 N N . PHE A 1 88 ? -1.742 -13.562 5.530 1.00 44.50 88 PHE A N 1
ATOM 657 C CA . PHE A 1 88 ? -0.715 -14.055 6.444 1.00 44.50 88 PHE A CA 1
ATOM 658 C C . PHE A 1 88 ? -1.389 -14.538 7.733 1.00 44.50 88 PHE A C 1
ATOM 660 O O . PHE A 1 88 ? -1.547 -13.784 8.690 1.00 44.50 88 PHE A O 1
ATOM 667 N N . ASN A 1 89 ? -1.829 -15.800 7.738 1.00 37.16 89 ASN A N 1
ATOM 668 C CA . ASN A 1 89 ? -2.298 -16.472 8.950 1.00 37.16 89 ASN A CA 1
ATOM 669 C C . ASN A 1 89 ? -1.125 -16.649 9.928 1.00 37.16 89 ASN A C 1
ATOM 671 O O . ASN A 1 89 ? -0.080 -17.180 9.553 1.00 37.16 89 ASN A O 1
ATOM 675 N N . GLN A 1 90 ? -1.315 -16.275 11.193 1.00 46.38 90 GLN A N 1
ATOM 676 C CA . GLN A 1 90 ? -0.474 -16.741 12.297 1.00 46.38 90 GLN A CA 1
ATOM 677 C C . GLN A 1 90 ? -1.340 -17.231 13.462 1.00 46.38 90 GLN A C 1
ATOM 679 O O . GLN A 1 90 ? -1.448 -16.569 14.484 1.00 46.38 90 GLN A O 1
ATOM 684 N N . ASP A 1 91 ? -1.865 -18.448 13.330 1.00 41.06 91 ASP A N 1
ATOM 685 C CA . ASP A 1 91 ? -2.020 -19.382 14.460 1.00 41.06 91 ASP A CA 1
ATOM 686 C C . ASP A 1 91 ? -0.665 -20.072 14.744 1.00 41.06 91 ASP A C 1
ATOM 688 O O . ASP A 1 91 ? -0.539 -21.291 14.813 1.00 41.06 91 ASP A O 1
ATOM 692 N N . GLN A 1 92 ? 0.410 -19.288 14.826 1.00 42.34 92 GLN A N 1
ATOM 693 C CA . GLN A 1 92 ? 1.728 -19.768 15.241 1.00 42.34 92 GLN A CA 1
ATOM 694 C C . GLN A 1 92 ? 2.161 -18.896 16.413 1.00 42.34 92 GLN A C 1
ATOM 696 O O . GLN A 1 92 ? 2.903 -17.921 16.272 1.00 42.34 92 GLN A O 1
ATOM 701 N N . GLU A 1 93 ? 1.606 -19.244 17.570 1.00 33.59 93 GLU A N 1
ATOM 702 C CA . GLU A 1 93 ? 2.166 -18.936 18.875 1.00 33.59 93 GLU A CA 1
ATOM 703 C C . GLU A 1 93 ? 3.658 -19.307 18.841 1.00 33.59 93 GLU A C 1
ATOM 705 O O . GLU A 1 93 ? 4.018 -20.467 18.653 1.00 33.59 93 GLU A O 1
ATOM 710 N N . ILE A 1 94 ? 4.548 -18.318 18.948 1.00 39.19 94 ILE A N 1
ATOM 711 C CA . ILE A 1 94 ? 5.947 -18.603 19.265 1.00 39.19 94 ILE A CA 1
ATOM 712 C C . ILE A 1 94 ? 5.962 -18.860 20.767 1.00 39.19 94 ILE A C 1
ATOM 714 O O . ILE A 1 94 ? 6.134 -17.933 21.558 1.00 39.19 94 ILE A O 1
ATOM 718 N N . THR A 1 95 ? 5.734 -20.108 21.162 1.00 36.28 95 THR A N 1
ATOM 719 C CA . THR A 1 95 ? 6.076 -20.572 22.502 1.00 36.28 95 THR A CA 1
ATOM 720 C C . THR A 1 95 ? 7.606 -20.605 22.554 1.00 36.28 95 THR A C 1
ATOM 722 O O . THR A 1 95 ? 8.245 -21.444 21.918 1.00 36.28 95 THR A O 1
ATOM 725 N N . ALA A 1 96 ? 8.214 -19.609 23.200 1.00 33.97 96 ALA A N 1
ATOM 726 C CA . ALA A 1 96 ? 9.654 -19.609 23.440 1.00 33.97 96 ALA A CA 1
ATOM 727 C C . ALA A 1 96 ? 10.012 -20.759 24.413 1.00 33.97 96 ALA A C 1
ATOM 729 O O . ALA A 1 96 ? 9.227 -20.997 25.335 1.00 33.97 96 ALA A O 1
ATOM 730 N N . PRO A 1 97 ? 11.133 -21.477 24.204 1.00 44.75 97 PRO A N 1
ATOM 731 C CA . PRO A 1 97 ? 11.620 -22.499 25.133 1.00 44.75 97 PRO A CA 1
ATOM 732 C C . PRO A 1 97 ? 12.118 -21.911 26.460 1.00 44.75 97 PRO A C 1
ATOM 734 O O . PRO A 1 97 ? 12.587 -20.747 26.462 1.00 44.75 97 PRO A O 1
#

Mean predicted aligned error: 9.56 Å

Secondary structu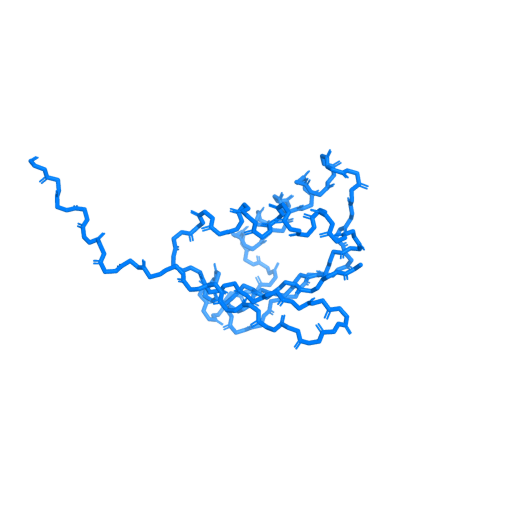re (DSSP, 8-state):
-EEEEEETSS-TT--TTSHHHHHHHHHHHHHHHHTT--EEEEEEETTEEEEEES-HHHHHHHHHHHHTSTT-EEEEE-SS---EEEE----------

Sequence (97 aa):
MKTIRVANAFKKNATGRDPLVRVFKKGIEEMLAVVSSKLDSFKIEGGVVTLTVDDGDAADRLVAALGGMRGVDIQVANSTFETFLVRFNQDQEITAP

Solvent-accessible surface area (backbone atoms only — not comparable to full-atom values): 5470 Å² total; per-residue (Å²): 78,30,40,40,34,31,34,61,70,42,59,58,84,49,44,87,82,37,69,68,49,46,52,51,52,50,52,51,48,52,56,28,50,77,68,78,38,52,72,75,45,80,48,64,55,71,12,28,38,39,36,30,23,57,39,54,68,57,39,52,55,48,49,56,61,55,63,72,44,86,63,34,38,36,33,41,34,46,97,57,90,53,75,49,75,47,67,54,82,72,97,64,81,81,78,77,132

Foldseek 3Di:
DKKKKKAQQDAQPDDCPDPVNVVVVVVLQVLQVVVVWGWPDWDDHRRMIMTDTPDPVSVVVVVVVVLVDPPIFMFMQDVDGDTDGNGRDPPPDPPDD